Protein AF-A0A8J5RQX4-F1 (afdb_monomer)

Mean predicted aligned error: 8.84 Å

Foldseek 3Di:
DDDPDDDPVVCVVVVHDDDDDQDWDWDQDPVNPDIDTDHDPVVVVVDDDDDDDPDDDADPPGDDDDDDDQDPVNVVVVVD

Secondary structure (DSSP, 8-state):
----PPPHHHHHHHT----PPPPEEEEE-TTSSSEEEEE-GGGGGG--S-----S----TT------S---H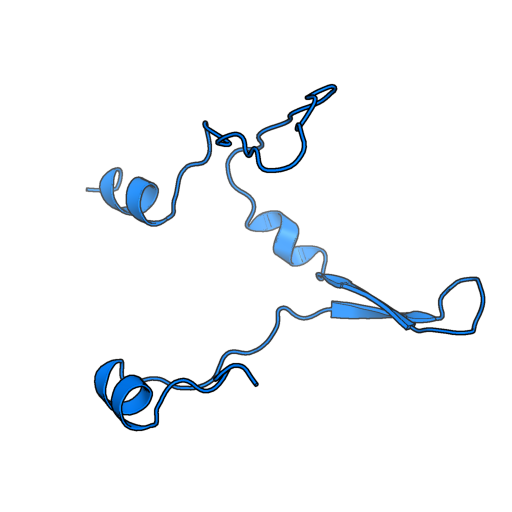HHHHHH--

Nearest PDB structures (foldseek):
  8xt3-assembly1_Lp  TM=2.619E-01  e=1.414E+00  Homo sapiens
  7odt-assembly1_a  TM=2.624E-01  e=2.649E+00  Homo sapiens
  7zd6-assembly1_5  TM=3.487E-01  e=6.115E+00  Ovis aries

InterPro domains:
  IPR013148 Glycosyl hydrolase family 32, N-terminal [PF00251] (2-39)
  IPR050551 Plant Fructan Metabolism Enzymes [PTHR31953] (5-71)

Radius of gyration: 19.08 Å; Cα contacts (8 Å, |Δi|>4): 41; chains: 1; bounding box: 35×37×41 Å

pLDDT: mean 85.89, std 16.34, range [35.72, 98.06]

Solvent-accessible surface area (backbone atoms only — not comparable to full-atom values): 5753 Å² total; per-residue (Å²): 136,84,86,86,67,81,49,72,67,54,30,62,73,72,70,58,78,89,81,81,76,80,63,59,48,74,48,75,33,96,84,67,81,48,75,43,74,41,71,44,74,73,60,63,77,73,63,73,74,87,78,87,86,74,94,75,87,74,54,92,98,56,86,80,87,86,74,85,68,78,47,72,75,58,52,65,61,70,79,105

Organism: Zizania palustris (NCBI:txid103762)

Structure (mmCIF, N/CA/C/O backbone):
data_AF-A0A8J5RQX4-F1
#
_entry.id   AF-A0A8J5RQX4-F1
#
loop_
_atom_site.group_PDB
_atom_site.id
_atom_site.type_symbol
_atom_site.label_atom_id
_atom_site.label_alt_id
_atom_site.label_comp_id
_atom_site.label_asym_id
_atom_site.label_entity_id
_atom_site.label_seq_id
_atom_site.pdbx_PDB_ins_code
_atom_site.Cartn_x
_atom_site.Cartn_y
_atom_site.Cartn_z
_atom_site.occupancy
_atom_site.B_iso_or_equiv
_atom_site.auth_seq_id
_atom_site.auth_comp_id
_atom_site.auth_asym_id
_atom_site.auth_atom_id
_atom_site.pdbx_PDB_model_num
ATOM 1 N N . MET A 1 1 ? 15.171 -19.236 8.348 1.00 35.72 1 MET A N 1
ATOM 2 C CA . MET A 1 1 ? 15.257 -17.992 7.550 1.00 35.72 1 MET A CA 1
ATOM 3 C C . MET A 1 1 ? 14.587 -18.263 6.215 1.00 35.72 1 MET A C 1
ATOM 5 O O . MET A 1 1 ? 14.999 -19.195 5.540 1.00 35.72 1 MET A O 1
ATOM 9 N N . GLY A 1 2 ? 13.472 -17.587 5.929 1.00 48.94 2 GLY A N 1
ATOM 10 C CA . GLY A 1 2 ? 12.578 -17.918 4.814 1.00 48.94 2 GLY A CA 1
ATOM 11 C C . GLY A 1 2 ? 13.144 -17.510 3.454 1.00 48.94 2 GLY A C 1
ATOM 12 O O . GLY A 1 2 ? 13.682 -16.416 3.308 1.00 48.94 2 GLY A O 1
ATOM 13 N N . GLN A 1 3 ? 13.019 -18.408 2.478 1.00 45.44 3 GLN A N 1
ATOM 14 C CA . GLN A 1 3 ? 13.383 -18.191 1.082 1.00 45.44 3 GLN A CA 1
ATOM 15 C C . GLN A 1 3 ? 12.361 -17.232 0.452 1.00 45.44 3 GLN A C 1
ATOM 17 O O . GLN A 1 3 ? 11.237 -17.632 0.176 1.00 45.44 3 GLN A O 1
ATOM 22 N N . TRP A 1 4 ? 12.724 -15.958 0.283 1.00 48.28 4 TRP A N 1
ATOM 23 C CA . TRP A 1 4 ? 11.905 -14.960 -0.428 1.00 48.28 4 TRP A CA 1
ATOM 24 C C . TRP A 1 4 ? 12.375 -14.736 -1.880 1.00 48.28 4 TRP A C 1
ATOM 26 O O . TRP A 1 4 ? 11.936 -13.807 -2.546 1.00 48.28 4 TRP A O 1
ATOM 36 N N . SER A 1 5 ? 13.280 -15.564 -2.403 1.00 61.19 5 SER A N 1
ATOM 37 C CA . SER A 1 5 ? 13.692 -15.465 -3.806 1.00 61.19 5 SER A CA 1
ATOM 38 C C . SER A 1 5 ? 12.969 -16.528 -4.614 1.00 61.19 5 SER A C 1
ATOM 40 O O . SER A 1 5 ? 13.152 -17.715 -4.341 1.00 61.19 5 SER A O 1
A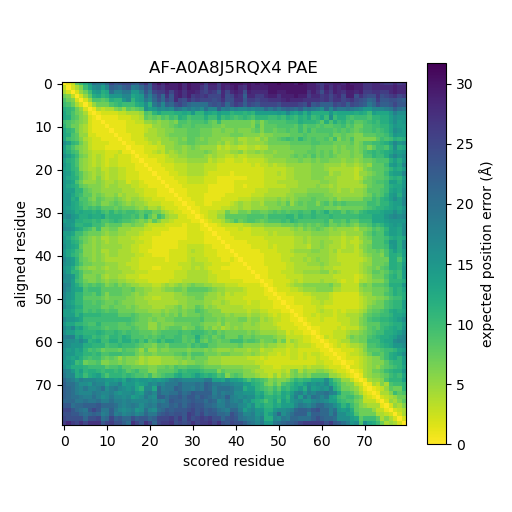TOM 42 N N . ASP A 1 6 ? 12.205 -16.107 -5.624 1.00 64.94 6 ASP A N 1
ATOM 43 C CA . ASP A 1 6 ? 11.931 -16.984 -6.765 1.00 64.94 6 ASP A CA 1
ATOM 44 C C . ASP A 1 6 ? 13.282 -17.486 -7.294 1.00 64.94 6 ASP A C 1
ATOM 46 O O . ASP A 1 6 ? 14.286 -16.757 -7.277 1.00 64.94 6 ASP A O 1
ATOM 50 N N . SER A 1 7 ? 13.346 -18.757 -7.684 1.00 82.38 7 SER A N 1
ATOM 51 C CA . SER A 1 7 ? 14.579 -19.296 -8.245 1.00 82.38 7 SER A CA 1
ATOM 52 C C . SER A 1 7 ? 14.775 -18.749 -9.659 1.00 82.38 7 SER A C 1
ATOM 54 O O . SER A 1 7 ? 13.812 -18.537 -10.396 1.00 82.38 7 SER A O 1
ATOM 56 N N . THR A 1 8 ? 16.025 -18.580 -10.095 1.00 84.69 8 THR A N 1
ATOM 57 C CA . THR A 1 8 ? 16.316 -18.209 -11.491 1.00 84.69 8 THR A CA 1
ATOM 58 C C . THR A 1 8 ? 15.677 -19.191 -12.482 1.00 84.69 8 THR A C 1
ATOM 60 O O . THR A 1 8 ? 15.254 -18.795 -13.564 1.00 84.69 8 THR A O 1
ATOM 63 N N . THR A 1 9 ? 15.550 -20.467 -12.104 1.00 88.88 9 THR A N 1
ATOM 64 C CA . THR A 1 9 ? 14.855 -21.490 -12.894 1.00 88.88 9 THR A CA 1
ATOM 65 C C . THR A 1 9 ? 13.372 -21.159 -13.082 1.00 88.88 9 THR A C 1
ATOM 67 O O . THR A 1 9 ? 12.853 -21.315 -14.188 1.00 88.88 9 THR A O 1
ATOM 70 N N . ASP A 1 10 ? 12.693 -20.680 -12.038 1.00 88.62 10 ASP A N 1
ATOM 71 C CA . ASP A 1 10 ? 11.277 -20.301 -12.102 1.00 88.62 10 ASP A CA 1
ATOM 72 C C . ASP A 1 10 ? 11.068 -19.020 -12.915 1.00 88.62 10 ASP A C 1
ATOM 74 O O . ASP A 1 10 ? 10.137 -18.960 -13.719 1.00 88.62 10 ASP A O 1
ATOM 78 N N . ASP A 1 11 ? 11.969 -18.042 -12.787 1.00 91.19 11 ASP A N 1
ATOM 79 C CA . ASP A 1 11 ? 11.970 -16.821 -13.604 1.00 91.19 11 ASP A CA 1
ATOM 80 C C . ASP A 1 11 ? 12.127 -17.129 -15.100 1.00 91.19 11 ASP A C 1
ATOM 82 O O . ASP A 1 11 ? 11.366 -16.627 -15.933 1.00 91.19 11 ASP A O 1
ATOM 86 N N . VAL A 1 12 ? 13.063 -18.018 -15.447 1.00 91.38 12 VAL A N 1
ATOM 87 C CA . VAL A 1 12 ? 13.252 -18.492 -16.827 1.00 91.38 12 VAL A CA 1
ATOM 88 C C . VAL A 1 12 ? 12.018 -19.252 -17.311 1.00 91.38 12 VAL A C 1
ATOM 90 O O . VAL A 1 12 ? 11.553 -19.020 -18.425 1.00 91.38 12 VAL A O 1
ATOM 93 N N . ARG A 1 13 ? 11.452 -20.131 -16.475 1.00 95.31 13 ARG A N 1
ATOM 94 C CA . ARG A 1 13 ? 10.269 -20.927 -16.826 1.00 95.31 13 ARG A CA 1
ATOM 95 C C . ARG A 1 13 ? 9.033 -20.056 -17.066 1.00 95.31 13 ARG A C 1
ATOM 97 O O . ARG A 1 13 ? 8.274 -20.345 -17.989 1.00 95.31 13 ARG A O 1
ATOM 104 N N . LYS A 1 14 ? 8.797 -19.033 -16.237 1.00 92.06 14 LYS A N 1
ATOM 105 C CA . LYS A 1 14 ? 7.652 -18.117 -16.388 1.00 92.06 14 LYS A CA 1
ATOM 106 C C . LYS A 1 14 ? 7.897 -17.032 -17.445 1.00 92.06 14 LYS A C 1
ATOM 108 O O . LYS A 1 14 ? 6.930 -16.458 -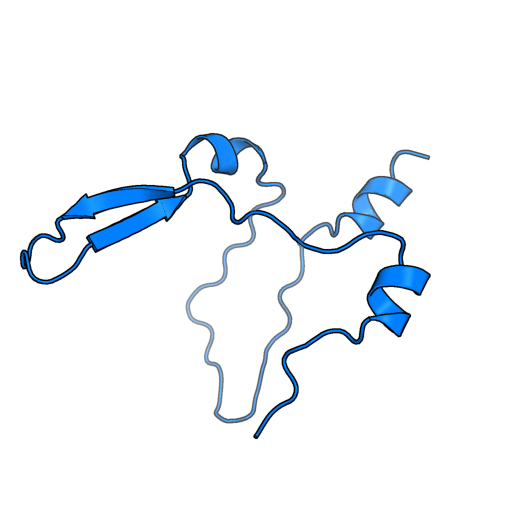17.938 1.00 92.06 14 LYS A O 1
ATOM 113 N N . GLY A 1 15 ? 9.157 -16.787 -17.820 1.00 94.12 15 GLY A N 1
ATOM 114 C CA . GLY A 1 15 ? 9.557 -15.910 -18.927 1.00 94.12 15 GLY A CA 1
ATOM 115 C C . GLY A 1 15 ? 9.601 -14.417 -18.589 1.00 94.12 15 GLY A C 1
ATOM 116 O O . GLY A 1 15 ? 9.701 -13.588 -19.490 1.00 94.12 15 GLY A O 1
ATOM 117 N N . TRP A 1 16 ? 9.511 -14.057 -17.311 1.00 93.38 16 TRP A N 1
ATOM 118 C CA . TRP A 1 16 ? 9.598 -12.677 -16.836 1.00 93.38 16 TRP A CA 1
ATOM 119 C C . TRP A 1 16 ? 10.179 -12.648 -15.423 1.00 93.38 16 TRP A C 1
ATOM 121 O O . TRP A 1 16 ? 10.02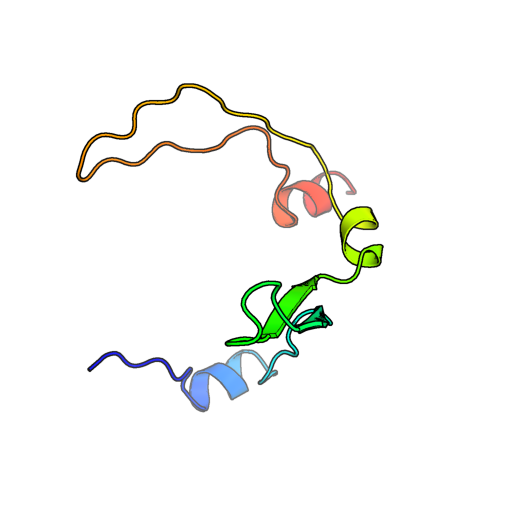6 -13.605 -14.671 1.00 93.38 16 TRP A O 1
ATOM 131 N N . ALA A 1 17 ? 10.823 -11.543 -15.052 1.00 92.31 17 ALA A N 1
ATOM 132 C CA . ALA A 1 17 ? 11.341 -11.315 -13.708 1.00 92.31 17 ALA A CA 1
ATOM 133 C C . ALA A 1 17 ? 11.215 -9.831 -13.347 1.00 92.31 17 ALA A C 1
ATOM 135 O O . ALA A 1 17 ? 11.402 -8.959 -14.196 1.00 92.31 17 ALA A O 1
ATOM 136 N N . GLY A 1 18 ? 10.913 -9.554 -12.079 1.00 88.56 18 GLY A N 1
ATOM 137 C CA . GLY A 1 18 ? 10.724 -8.197 -11.568 1.00 88.56 18 GLY A CA 1
ATOM 138 C C . GLY A 1 18 ? 9.335 -7.608 -11.846 1.00 88.56 18 GLY A C 1
ATOM 139 O O . GLY A 1 18 ? 8.722 -7.830 -12.887 1.00 88.56 18 GLY A O 1
ATOM 140 N N . VAL A 1 19 ? 8.836 -6.831 -10.884 1.00 93.12 19 VAL A N 1
ATOM 141 C CA . VAL A 1 19 ? 7.594 -6.047 -10.976 1.00 93.12 19 VAL A CA 1
ATOM 142 C C . VAL A 1 19 ? 7.865 -4.688 -10.346 1.00 93.12 19 VAL A C 1
ATOM 144 O O . VAL A 1 19 ? 8.589 -4.598 -9.355 1.00 93.12 19 VAL A O 1
ATOM 147 N N . GLN A 1 20 ? 7.287 -3.628 -10.905 1.00 95.25 20 GLN A N 1
ATOM 148 C CA . GLN A 1 20 ? 7.315 -2.311 -10.277 1.00 95.25 20 GLN A CA 1
ATOM 149 C C . GLN A 1 20 ? 6.174 -2.177 -9.269 1.00 95.25 20 GLN A C 1
ATOM 151 O O . GLN A 1 20 ? 5.050 -2.614 -9.517 1.00 95.25 20 GLN A O 1
ATOM 156 N N . ALA A 1 21 ? 6.454 -1.547 -8.131 1.00 95.44 21 ALA A N 1
ATOM 157 C CA . ALA A 1 21 ? 5.401 -1.172 -7.200 1.00 95.44 21 ALA A CA 1
ATOM 158 C C . ALA A 1 21 ? 4.456 -0.144 -7.849 1.00 95.44 21 ALA A C 1
ATOM 160 O O . ALA A 1 21 ? 4.866 0.650 -8.696 1.00 95.44 21 ALA A O 1
ATOM 161 N N . ILE A 1 22 ? 3.193 -0.126 -7.414 1.00 95.94 22 ILE A N 1
ATOM 162 C CA . ILE A 1 22 ? 2.250 0.936 -7.791 1.00 95.94 22 ILE A CA 1
ATOM 163 C C . ILE A 1 22 ? 2.854 2.287 -7.370 1.00 95.94 22 ILE A C 1
ATOM 165 O O . ILE A 1 22 ? 3.282 2.394 -6.215 1.00 95.94 22 ILE A O 1
ATOM 169 N N . PRO A 1 23 ? 2.872 3.312 -8.245 1.00 98.06 23 PRO A N 1
ATOM 170 C CA . PRO A 1 23 ? 3.348 4.643 -7.889 1.00 98.06 23 PRO A CA 1
ATOM 171 C C . PRO A 1 23 ? 2.638 5.192 -6.648 1.00 98.06 23 PRO A C 1
ATOM 173 O O . PRO A 1 23 ? 1.424 5.033 -6.482 1.00 98.06 23 PRO A O 1
ATOM 176 N N . ARG A 1 24 ? 3.395 5.854 -5.768 1.00 98.06 24 ARG A N 1
ATOM 177 C CA . ARG A 1 24 ? 2.883 6.397 -4.505 1.00 98.06 24 ARG A CA 1
ATOM 178 C C . ARG A 1 24 ? 3.152 7.889 -4.413 1.00 98.06 24 ARG A C 1
ATOM 180 O O . ARG A 1 24 ? 4.247 8.347 -4.726 1.00 98.06 24 ARG A O 1
ATOM 187 N N . LYS A 1 25 ? 2.158 8.633 -3.936 1.00 97.75 25 LYS A N 1
ATOM 188 C CA . LYS A 1 25 ? 2.352 9.981 -3.399 1.00 97.75 25 LYS A CA 1
ATOM 189 C C . LYS A 1 25 ? 3.093 9.858 -2.071 1.00 97.75 25 LYS A C 1
ATOM 191 O O 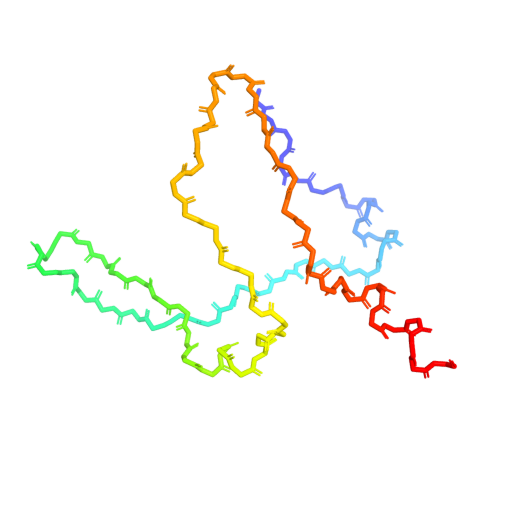. LYS A 1 25 ? 2.789 8.952 -1.296 1.00 97.75 25 LYS A O 1
ATOM 196 N N . ILE A 1 26 ? 4.044 10.756 -1.827 1.00 97.62 26 ILE A N 1
ATOM 197 C CA . ILE A 1 26 ? 4.882 10.768 -0.624 1.00 97.62 26 ILE A CA 1
ATOM 198 C C . ILE A 1 26 ? 4.852 12.167 -0.018 1.00 97.62 26 ILE A C 1
ATOM 200 O O . ILE A 1 26 ? 4.966 13.153 -0.745 1.00 97.62 26 ILE A O 1
ATOM 204 N N . TRP A 1 27 ? 4.690 12.253 1.299 1.00 97.25 27 TRP A N 1
ATOM 205 C CA . TRP A 1 27 ? 4.747 13.507 2.049 1.00 97.25 27 TRP A CA 1
ATOM 206 C C . TRP A 1 27 ? 5.231 13.257 3.479 1.00 97.25 27 TRP A C 1
ATOM 208 O O . TRP A 1 27 ? 5.245 12.119 3.951 1.00 97.25 27 TRP A O 1
ATOM 218 N N . LEU A 1 28 ? 5.654 14.319 4.165 1.00 97.94 28 LEU A N 1
ATOM 219 C CA . LEU A 1 28 ? 6.082 14.246 5.560 1.00 97.94 28 LEU A CA 1
ATOM 220 C C . LEU A 1 28 ? 4.870 14.001 6.468 1.00 97.94 28 LEU A C 1
ATOM 222 O O . LEU A 1 28 ? 3.849 14.678 6.336 1.00 97.94 28 LEU A O 1
ATOM 226 N N . ALA A 1 29 ? 4.973 13.021 7.365 1.00 96.94 29 ALA A N 1
ATOM 227 C CA . ALA A 1 29 ? 3.945 12.747 8.357 1.00 96.94 29 ALA A CA 1
ATOM 228 C C . ALA A 1 29 ? 3.759 13.948 9.303 1.00 96.94 29 ALA A C 1
ATOM 230 O O . ALA A 1 29 ? 4.692 14.731 9.490 1.00 96.94 29 ALA A O 1
ATOM 231 N N . PRO A 1 30 ? 2.580 14.102 9.931 1.00 96.31 30 PRO A N 1
ATOM 232 C CA . PRO A 1 30 ? 2.328 15.213 10.851 1.00 96.31 30 PRO A CA 1
ATOM 233 C C . PRO A 1 30 ? 3.301 15.273 12.038 1.00 96.31 30 PRO A C 1
ATOM 235 O O . PRO A 1 30 ? 3.617 16.360 12.510 1.00 96.31 30 PRO A O 1
ATOM 238 N N . ASP A 1 31 ? 3.792 14.117 12.493 1.00 95.50 31 ASP A N 1
ATOM 239 C CA . ASP A 1 31 ? 4.814 13.993 13.543 1.00 95.50 31 ASP A CA 1
ATOM 240 C C . ASP A 1 31 ? 6.221 14.420 13.081 1.00 95.50 31 ASP A C 1
ATOM 242 O O . ASP A 1 31 ? 7.100 14.641 13.905 1.00 95.50 31 ASP A O 1
ATOM 246 N N . SER A 1 32 ? 6.425 14.603 11.772 1.00 93.81 32 SER A N 1
ATOM 247 C CA . SER A 1 32 ? 7.711 14.898 11.126 1.00 93.81 32 SER A CA 1
ATOM 248 C C . SER A 1 32 ? 8.802 13.836 11.310 1.00 93.81 32 SER A C 1
ATOM 250 O O . SER A 1 32 ? 9.950 14.079 10.944 1.00 93.81 32 SER A O 1
ATOM 252 N N . GLU A 1 33 ? 8.466 12.650 11.814 1.00 97.12 33 GLU A N 1
ATOM 253 C CA . GLU A 1 33 ? 9.438 11.580 12.073 1.00 97.12 33 GLU A CA 1
ATOM 254 C C . GLU A 1 33 ? 9.545 10.598 10.903 1.00 97.12 33 GLU A C 1
ATOM 256 O O . GLU A 1 33 ? 10.527 9.864 10.778 1.00 97.12 33 GLU A O 1
ATOM 261 N N . GLN A 1 34 ? 8.545 10.584 10.019 1.00 97.19 34 GLN A N 1
ATOM 262 C CA . GLN A 1 34 ? 8.449 9.601 8.945 1.00 97.19 34 GLN A CA 1
ATOM 263 C C . GLN A 1 34 ? 7.770 10.141 7.684 1.00 97.19 34 GLN A C 1
ATOM 265 O O . GLN A 1 34 ? 7.073 11.154 7.691 1.00 97.19 34 GLN A O 1
ATOM 270 N N . LEU A 1 35 ? 7.961 9.433 6.570 1.00 97.81 35 LEU A N 1
ATOM 271 C CA . LEU A 1 35 ? 7.252 9.700 5.322 1.00 97.81 35 LEU A CA 1
ATOM 272 C C . LEU A 1 35 ? 5.983 8.854 5.248 1.00 97.81 35 LEU A C 1
ATOM 274 O O . LEU A 1 35 ? 6.032 7.628 5.350 1.00 97.81 35 LEU A O 1
ATOM 278 N N . MET A 1 36 ? 4.854 9.504 4.987 1.00 97.00 36 MET A N 1
ATOM 279 C CA . MET A 1 36 ? 3.624 8.822 4.607 1.00 97.00 36 MET A CA 1
ATOM 280 C C . MET A 1 36 ? 3.64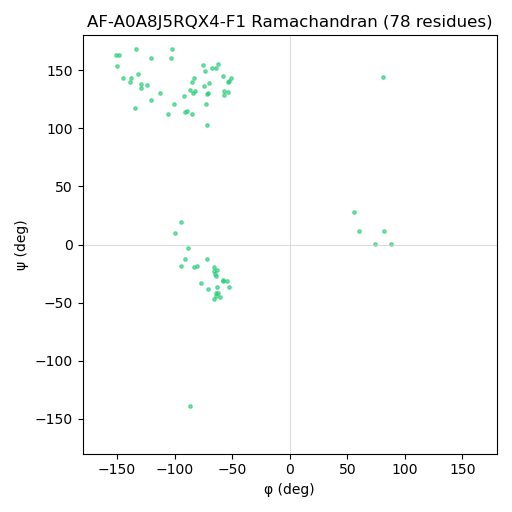3 8.521 3.114 1.00 97.00 36 MET A C 1
ATOM 282 O O . MET A 1 36 ? 4.125 9.318 2.308 1.00 97.00 36 MET A O 1
ATOM 286 N N . GLN A 1 37 ? 3.092 7.367 2.745 1.00 97.81 37 GLN A N 1
ATOM 287 C CA . GLN A 1 37 ? 2.935 6.970 1.353 1.00 97.81 37 GLN A CA 1
ATOM 288 C C . GLN A 1 37 ? 1.500 6.537 1.094 1.00 97.81 37 GLN A C 1
ATOM 290 O O . GLN A 1 37 ? 0.925 5.781 1.876 1.00 97.81 37 GLN A O 1
ATOM 295 N N . TRP A 1 38 ? 0.949 6.949 -0.041 1.00 97.44 38 TRP A N 1
ATOM 296 C CA . TRP A 1 38 ? -0.383 6.537 -0.477 1.00 97.44 38 TRP A CA 1
ATOM 297 C C . TRP A 1 38 ? -0.385 6.246 -1.973 1.00 97.44 38 TRP A C 1
ATOM 299 O O . TRP A 1 38 ? 0.264 6.988 -2.717 1.00 97.44 38 TRP A O 1
ATOM 309 N N . PRO A 1 39 ? -1.077 5.192 -2.446 1.00 97.62 39 PRO A N 1
ATOM 310 C CA . PRO A 1 39 ? -1.245 4.966 -3.876 1.00 97.62 39 PRO A CA 1
ATOM 311 C C . PRO A 1 39 ? -1.771 6.220 -4.582 1.00 97.62 39 PRO A C 1
ATOM 313 O O . PRO A 1 39 ? -2.577 6.970 -4.033 1.00 97.62 39 PRO A O 1
ATOM 316 N N . VAL A 1 40 ? -1.301 6.476 -5.798 1.00 97.88 40 VAL A N 1
ATOM 317 C CA . VAL A 1 40 ? -1.838 7.574 -6.614 1.00 97.88 40 VAL A CA 1
ATOM 318 C C . VAL A 1 40 ? -3.349 7.389 -6.831 1.00 97.88 40 VAL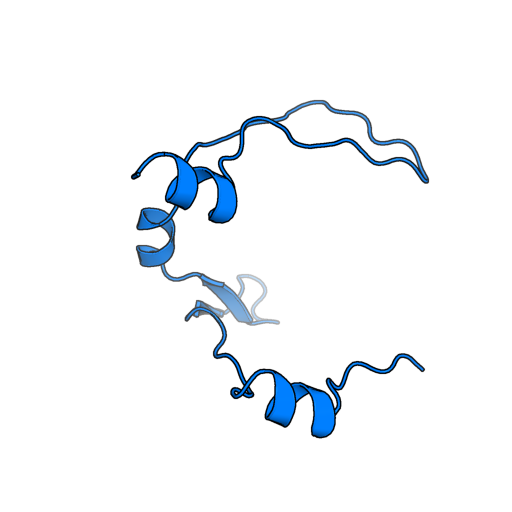 A C 1
ATOM 320 O O . VAL A 1 40 ? -3.831 6.261 -6.922 1.00 97.88 40 VAL A O 1
ATOM 323 N N . ALA A 1 41 ? -4.109 8.484 -6.885 1.00 97.94 41 ALA A N 1
ATOM 324 C CA . ALA A 1 41 ? -5.578 8.431 -6.885 1.00 97.94 41 ALA A CA 1
ATOM 325 C C . ALA A 1 41 ? -6.144 7.761 -8.151 1.00 97.94 41 ALA A C 1
ATOM 327 O O . ALA A 1 41 ? -7.242 7.219 -8.150 1.00 97.94 41 ALA A O 1
ATOM 328 N N . GLU A 1 42 ? -5.361 7.749 -9.221 1.00 97.25 42 GLU A N 1
ATOM 329 C CA . GLU A 1 42 ? -5.634 7.120 -10.501 1.00 97.25 42 GLU A CA 1
ATOM 330 C C . GLU A 1 42 ? -5.898 5.614 -10.354 1.00 97.25 42 GLU A C 1
ATOM 332 O O . GLU A 1 42 ? -6.708 5.064 -11.102 1.00 97.25 42 GLU A O 1
ATOM 337 N N . ILE A 1 43 ? -5.292 4.951 -9.356 1.00 96.25 43 ILE A N 1
ATOM 338 C CA . ILE A 1 43 ? -5.514 3.520 -9.099 1.00 96.25 43 ILE A CA 1
ATOM 339 C C . ILE A 1 43 ? -6.959 3.218 -8.684 1.00 96.25 43 ILE A C 1
ATOM 341 O O . ILE A 1 43 ? -7.448 2.112 -8.908 1.00 96.25 43 ILE A O 1
ATOM 345 N N . GLU A 1 44 ? -7.662 4.197 -8.110 1.00 95.69 44 GLU A N 1
ATOM 346 C CA . GLU A 1 44 ? -9.043 4.039 -7.655 1.00 95.69 44 GLU A CA 1
ATOM 347 C C . GLU A 1 44 ? -9.991 3.748 -8.829 1.00 95.69 44 GLU A C 1
ATOM 349 O O . GLU A 1 44 ? -10.978 3.035 -8.660 1.00 95.69 44 GLU A O 1
ATOM 354 N N . SER A 1 45 ? -9.648 4.205 -10.041 1.00 95.00 45 SER A N 1
ATOM 355 C CA . SER A 1 45 ? -10.411 3.929 -11.269 1.00 95.00 45 SER A CA 1
ATOM 356 C C . SER A 1 45 ? -10.414 2.452 -11.682 1.00 95.00 45 SER A C 1
ATOM 358 O O . SER A 1 45 ? -11.284 2.028 -12.438 1.00 95.00 45 SER A O 1
ATOM 360 N N . LEU A 1 46 ? -9.463 1.657 -11.179 1.00 93.31 46 LEU A N 1
ATOM 361 C CA . LEU A 1 46 ? -9.344 0.232 -11.495 1.00 93.31 46 LEU A CA 1
ATOM 362 C C . LEU A 1 46 ? -10.167 -0.660 -10.555 1.00 93.31 46 LEU A C 1
ATOM 364 O O . LEU A 1 46 ? -10.176 -1.883 -10.719 1.00 93.31 46 LEU A O 1
ATOM 368 N N . ARG A 1 47 ? -10.834 -0.092 -9.542 1.00 91.06 47 ARG A N 1
ATOM 369 C CA . ARG A 1 47 ? -11.631 -0.878 -8.595 1.00 91.06 47 ARG A CA 1
ATOM 370 C C . ARG A 1 47 ? -12.901 -1.403 -9.265 1.00 91.06 47 ARG A C 1
ATOM 372 O O . ARG A 1 47 ? -13.648 -0.658 -9.886 1.00 91.06 47 ARG A O 1
ATOM 379 N N . GLY A 1 48 ? -13.136 -2.706 -9.113 1.00 87.88 48 GLY A N 1
ATOM 380 C CA . GLY A 1 48 ? -14.375 -3.368 -9.523 1.00 87.88 48 GLY A CA 1
ATOM 381 C C . GLY A 1 48 ? -15.445 -3.314 -8.429 1.00 87.88 48 GLY A C 1
ATOM 382 O O . GLY A 1 48 ? -15.606 -2.311 -7.739 1.00 87.88 48 GLY A O 1
ATOM 383 N N . ASN A 1 49 ? -16.165 -4.423 -8.245 1.00 89.19 49 ASN A N 1
ATOM 384 C CA . ASN A 1 49 ? -17.221 -4.532 -7.236 1.00 89.19 49 ASN A CA 1
ATOM 385 C C . ASN A 1 49 ? -16.699 -4.228 -5.826 1.00 89.19 49 ASN A C 1
ATOM 387 O O . ASN A 1 49 ? -15.735 -4.838 -5.361 1.00 89.19 49 ASN A O 1
ATOM 391 N N . HIS A 1 50 ? -17.390 -3.327 -5.135 1.00 90.25 50 HIS A N 1
ATOM 392 C CA . HIS A 1 50 ? -17.124 -3.009 -3.742 1.00 90.25 50 HIS A CA 1
ATOM 393 C C . HIS A 1 50 ? -17.835 -4.007 -2.820 1.00 90.25 50 HIS A C 1
ATOM 395 O O . HIS A 1 50 ? -19.033 -4.248 -2.961 1.00 90.25 50 HIS A O 1
ATOM 401 N N . VAL A 1 51 ? -17.098 -4.562 -1.859 1.00 92.56 51 VAL A N 1
ATOM 402 C CA . VAL A 1 51 ? -17.629 -5.422 -0.797 1.00 92.56 51 VAL A CA 1
ATOM 403 C C . VAL A 1 51 ? -17.301 -4.758 0.534 1.00 92.56 51 VAL A C 1
ATOM 405 O O . VAL A 1 51 ? -16.137 -4.480 0.808 1.00 92.56 51 VAL A O 1
ATOM 408 N N . ASN A 1 52 ? -18.326 -4.507 1.348 1.00 94.38 52 ASN A N 1
ATOM 409 C CA . ASN A 1 52 ? -18.187 -3.891 2.664 1.00 94.38 52 ASN A CA 1
ATOM 410 C C . ASN A 1 52 ? -18.544 -4.900 3.762 1.00 94.38 52 ASN A C 1
ATOM 412 O O . ASN A 1 52 ? -19.597 -5.534 3.692 1.00 94.38 52 ASN A O 1
ATOM 416 N N . ILE A 1 53 ? -17.680 -5.044 4.766 1.00 94.12 53 ILE A N 1
ATOM 417 C CA . ILE A 1 53 ? -17.852 -5.977 5.885 1.00 94.12 53 ILE A CA 1
ATOM 418 C C . ILE A 1 53 ? -17.521 -5.227 7.170 1.00 94.12 53 ILE A C 1
ATOM 420 O O . ILE A 1 53 ? -16.384 -4.806 7.366 1.00 94.12 53 ILE A O 1
ATOM 424 N N . THR A 1 54 ? -18.506 -5.089 8.052 1.00 95.56 54 THR A N 1
ATOM 425 C CA . THR A 1 54 ? -18.357 -4.438 9.359 1.00 95.56 54 THR A CA 1
ATOM 426 C C . THR A 1 54 ? -18.711 -5.413 10.481 1.00 95.56 54 THR A C 1
ATOM 428 O O . THR A 1 54 ? -19.347 -6.441 10.246 1.00 95.56 54 THR A O 1
ATOM 431 N N . ASP A 1 55 ? -18.244 -5.120 11.698 1.00 94.88 55 ASP A N 1
ATOM 432 C CA . ASP A 1 55 ? -18.632 -5.813 12.941 1.00 94.88 55 ASP A CA 1
ATOM 433 C C . ASP A 1 55 ? -18.416 -7.339 12.947 1.00 94.88 55 ASP A C 1
ATOM 435 O O . ASP A 1 55 ? -19.094 -8.099 13.643 1.00 94.88 55 ASP A O 1
ATOM 439 N N . ARG A 1 56 ? -17.436 -7.821 12.172 1.00 92.94 56 ARG A N 1
ATOM 440 C CA . ARG A 1 56 ? -17.111 -9.246 12.079 1.00 92.94 56 ARG A CA 1
ATOM 441 C C . ARG A 1 56 ? -16.044 -9.641 13.099 1.00 92.94 56 ARG A C 1
ATOM 443 O O . ARG A 1 56 ? -14.882 -9.269 12.968 1.00 92.94 56 ARG A O 1
ATOM 450 N N . LEU A 1 57 ? -16.412 -10.477 14.071 1.00 95.19 57 LEU A N 1
ATOM 451 C CA . LEU A 1 57 ? -15.452 -11.078 15.002 1.00 95.19 57 LEU A CA 1
ATOM 452 C C . LEU A 1 57 ? -14.608 -12.159 14.305 1.00 95.19 57 LEU A C 1
ATOM 454 O O . LEU A 1 57 ? -15.146 -13.173 13.853 1.00 95.19 57 LEU A O 1
ATOM 458 N N . VAL A 1 58 ? -13.285 -11.979 14.291 1.00 95.38 58 VAL A N 1
ATOM 459 C CA . VAL A 1 58 ? -12.312 -12.997 13.863 1.00 95.38 58 VAL A CA 1
ATOM 460 C C . VAL A 1 58 ? -11.623 -13.560 15.101 1.00 95.38 58 VAL A C 1
ATOM 462 O O . VAL A 1 58 ? -10.903 -12.852 15.799 1.00 95.38 58 VAL A O 1
ATOM 465 N N . LYS A 1 59 ? -11.874 -14.834 15.411 1.00 95.94 59 LYS A N 1
ATOM 466 C CA . LYS A 1 59 ? -11.257 -15.503 16.566 1.00 95.94 59 LYS A CA 1
ATOM 467 C C . LYS A 1 59 ? -9.797 -15.852 16.264 1.00 95.94 59 LYS A C 1
ATOM 469 O O . LYS A 1 59 ? -9.436 -16.066 15.105 1.00 95.94 59 LYS A O 1
ATOM 474 N N . GLY A 1 60 ? -8.975 -15.970 17.305 1.00 97.38 60 GLY A N 1
ATOM 475 C CA . GLY A 1 60 ? -7.586 -16.415 17.165 1.00 97.38 60 GLY A CA 1
ATOM 476 C C . GLY A 1 60 ? -7.492 -17.745 16.408 1.00 97.38 60 GLY A C 1
ATOM 477 O O . GLY A 1 60 ? -8.246 -18.674 16.691 1.00 97.38 60 GLY A O 1
ATOM 478 N N . GLY A 1 61 ? -6.607 -17.809 15.412 1.00 96.44 61 GLY A N 1
ATOM 479 C CA . GLY A 1 61 ? -6.420 -18.989 14.557 1.00 96.44 61 GLY A CA 1
ATOM 480 C C . GLY A 1 61 ? -7.520 -19.232 13.516 1.00 96.44 61 GLY A C 1
ATOM 481 O O . GLY A 1 61 ? -7.428 -20.197 12.764 1.00 96.44 61 GLY A O 1
ATOM 482 N N . SER A 1 62 ? -8.546 -18.379 13.446 1.00 96.38 62 SER A N 1
ATOM 483 C CA . SER A 1 62 ? -9.603 -18.467 12.434 1.00 96.38 62 SER A CA 1
ATOM 484 C C . SER A 1 62 ? -9.424 -17.428 11.328 1.00 96.38 62 SER A C 1
ATOM 486 O O . SER A 1 62 ? -8.747 -16.416 11.501 1.00 96.38 62 SER A O 1
ATOM 488 N N . TYR A 1 63 ? -10.069 -17.675 10.194 1.00 94.06 63 TYR A N 1
ATOM 489 C CA . TYR A 1 63 ? -10.233 -16.731 9.095 1.00 94.06 63 TYR A CA 1
ATOM 490 C C . TYR A 1 63 ? -11.699 -16.753 8.650 1.00 94.06 63 TYR A C 1
ATOM 492 O O . TYR A 1 63 ? -12.467 -17.634 9.044 1.00 94.06 63 TYR A O 1
ATOM 500 N N . PHE A 1 64 ? -12.102 -15.790 7.830 1.00 93.31 64 PHE A N 1
ATOM 501 C CA . PHE A 1 64 ? -13.373 -15.851 7.119 1.00 93.31 64 PHE A CA 1
ATOM 502 C C . PHE A 1 64 ? -13.140 -15.509 5.650 1.00 93.31 64 PHE A C 1
ATOM 504 O O . PHE A 1 64 ? -12.257 -14.720 5.319 1.00 93.31 64 PHE A O 1
ATOM 511 N N . GLU A 1 65 ? -13.916 -16.130 4.771 1.00 92.00 65 GLU A N 1
ATOM 512 C CA . GLU A 1 65 ? -13.836 -15.893 3.335 1.00 92.00 65 GLU A CA 1
ATOM 513 C C . GLU A 1 65 ? -14.626 -14.635 2.953 1.00 92.00 65 GLU A C 1
ATOM 515 O O . GLU A 1 65 ? -15.779 -14.462 3.357 1.00 92.00 65 GLU A O 1
ATOM 520 N N . VAL A 1 66 ? -14.005 -13.756 2.163 1.00 91.19 66 VAL A N 1
ATOM 521 C CA . VAL A 1 66 ? -14.676 -12.606 1.547 1.00 91.19 66 VAL A CA 1
ATOM 522 C C . VAL A 1 66 ? -15.242 -13.048 0.201 1.00 91.19 66 VAL A C 1
ATOM 524 O O . VAL A 1 66 ? -14.493 -13.366 -0.719 1.00 91.19 66 VAL A O 1
ATOM 527 N N . THR A 1 67 ? -16.567 -13.048 0.079 1.00 88.88 67 THR A N 1
ATOM 528 C CA . THR A 1 67 ? -17.280 -13.402 -1.158 1.00 88.88 67 THR A CA 1
ATOM 529 C C . THR A 1 67 ? -17.777 -12.148 -1.890 1.00 88.88 67 THR A C 1
ATOM 531 O O . THR A 1 67 ? -17.728 -11.042 -1.356 1.00 88.88 67 THR A O 1
ATOM 534 N N . GLY A 1 68 ? -18.231 -12.291 -3.140 1.00 84.44 68 GLY A N 1
ATOM 535 C CA . GLY A 1 68 ? -18.791 -11.178 -3.928 1.00 84.44 68 GLY A CA 1
ATOM 536 C C . GLY A 1 68 ? -17.774 -10.361 -4.739 1.00 84.44 68 GLY A C 1
ATOM 537 O O . GLY A 1 68 ? -18.158 -9.441 -5.464 1.00 84.44 68 GLY A O 1
ATOM 538 N N . LEU A 1 69 ? -16.490 -10.722 -4.684 1.00 84.19 69 LEU A N 1
ATOM 539 C CA . LEU A 1 69 ? -15.458 -10.174 -5.563 1.00 84.19 69 LEU A CA 1
ATOM 540 C C . LEU A 1 69 ? -15.404 -10.970 -6.870 1.00 84.19 69 LEU A C 1
ATOM 542 O O . LEU A 1 69 ? -15.362 -12.199 -6.859 1.00 84.19 69 LEU A O 1
ATOM 546 N N . THR A 1 70 ? -15.374 -10.270 -8.005 1.00 74.12 70 THR A N 1
ATOM 547 C CA . THR A 1 70 ? -15.103 -10.916 -9.295 1.00 74.12 70 THR A CA 1
ATOM 548 C C . THR A 1 70 ? -13.592 -11.006 -9.453 1.00 74.12 70 THR A C 1
ATOM 550 O O . TH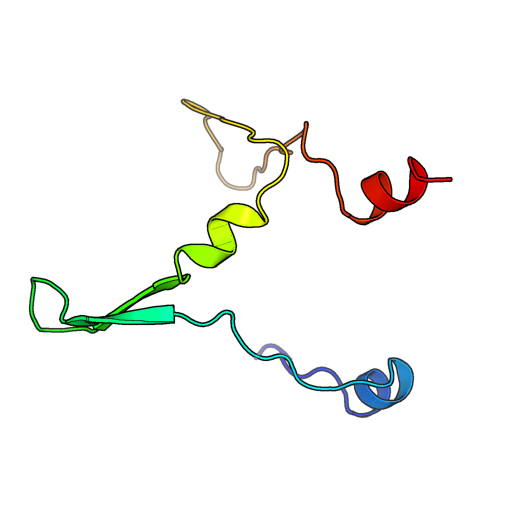R A 1 70 ? -12.924 -9.983 -9.587 1.00 74.12 70 THR A O 1
ATOM 553 N N . THR A 1 71 ? -13.031 -12.212 -9.425 1.00 71.06 71 THR A N 1
ATOM 554 C CA . THR A 1 71 ? -11.605 -12.384 -9.736 1.00 71.06 71 THR A CA 1
ATOM 555 C C . THR A 1 71 ? -11.349 -12.076 -11.218 1.00 71.06 71 THR A C 1
ATOM 557 O O . THR A 1 71 ? -12.230 -12.317 -12.050 1.00 71.06 71 THR A O 1
ATOM 560 N N . PRO A 1 72 ? -10.145 -11.612 -11.603 1.00 65.75 72 PRO A N 1
ATOM 561 C CA . PRO A 1 72 ? -9.795 -11.427 -13.015 1.00 65.75 72 PRO A CA 1
ATOM 562 C C . PRO A 1 72 ? -10.043 -12.690 -13.859 1.00 65.75 72 PRO A C 1
ATOM 564 O O . PRO A 1 72 ? -10.535 -12.608 -14.984 1.00 65.75 72 PRO A O 1
ATOM 567 N N . ALA A 1 73 ? -9.800 -13.872 -13.278 1.00 60.41 73 ALA A N 1
ATOM 568 C CA . ALA A 1 73 ? -10.078 -15.168 -13.897 1.00 60.41 73 ALA A CA 1
ATOM 569 C C . ALA A 1 73 ? -11.578 -15.406 -14.167 1.00 60.41 73 ALA A C 1
ATOM 571 O O . ALA A 1 73 ? -11.945 -15.990 -15.186 1.00 60.41 73 ALA A O 1
ATOM 572 N N . GLN A 1 74 ? -12.462 -14.937 -13.283 1.00 58.75 74 GLN A N 1
ATOM 573 C CA . GLN A 1 74 ? -13.914 -15.007 -13.473 1.00 58.75 74 GLN A CA 1
ATOM 574 C C . GLN A 1 74 ? -14.419 -13.943 -14.459 1.00 58.75 74 GLN A C 1
ATOM 576 O O . GLN A 1 74 ? -15.357 -14.218 -15.205 1.00 58.75 74 GLN A O 1
ATOM 581 N N . ALA A 1 75 ? -13.790 -12.764 -14.512 1.00 57.25 75 ALA A N 1
ATOM 582 C CA . ALA A 1 75 ? -14.138 -11.702 -15.459 1.00 57.25 75 ALA A CA 1
ATOM 583 C C . ALA A 1 75 ? -13.842 -12.110 -16.915 1.00 57.25 75 ALA A C 1
ATOM 585 O O . ALA A 1 75 ? -14.722 -12.010 -17.768 1.00 57.25 75 ALA A O 1
ATOM 586 N N . ALA A 1 76 ? -12.656 -12.671 -17.179 1.00 53.66 76 ALA A N 1
ATOM 587 C CA . ALA A 1 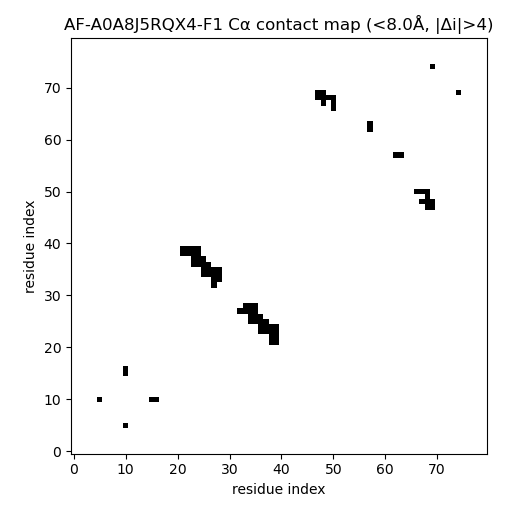76 ? -12.242 -13.117 -18.516 1.00 53.66 76 ALA A CA 1
ATOM 588 C C . ALA A 1 76 ? -13.106 -14.259 -19.093 1.00 53.66 76 ALA A C 1
ATOM 590 O O . ALA A 1 76 ? -13.152 -14.465 -20.305 1.00 53.66 76 ALA A O 1
ATOM 591 N N . ARG A 1 77 ? -13.803 -15.012 -18.230 1.00 53.41 77 ARG A N 1
ATOM 592 C CA . ARG A 1 77 ? -14.694 -16.113 -18.624 1.00 53.41 77 ARG A CA 1
ATOM 593 C C . ARG A 1 77 ? -16.096 -15.642 -19.033 1.00 53.41 77 ARG A C 1
ATOM 595 O O . ARG A 1 77 ? -16.789 -16.395 -19.702 1.00 53.41 77 ARG A O 1
ATOM 602 N N . ARG A 1 78 ? -16.518 -14.431 -18.640 1.00 55.72 78 ARG A N 1
ATOM 603 C CA . ARG A 1 78 ? -17.839 -13.856 -18.986 1.00 55.72 78 ARG A CA 1
ATOM 604 C C . ARG A 1 78 ? -17.827 -13.038 -20.280 1.00 55.72 78 ARG A C 1
ATOM 606 O O . ARG A 1 78 ? -18.888 -12.697 -20.782 1.00 55.72 78 ARG A O 1
ATOM 613 N N . SER A 1 79 ? -16.644 -12.715 -20.797 1.00 55.16 79 SER A N 1
ATOM 614 C CA . SER A 1 79 ? -16.436 -12.020 -22.073 1.00 55.16 79 SER A CA 1
ATOM 615 C C . SER A 1 79 ? -16.185 -12.979 -23.250 1.00 55.16 79 SER A C 1
ATOM 617 O O . SER A 1 79 ? -15.602 -12.568 -24.251 1.00 55.16 79 SER A O 1
ATOM 619 N N . ARG A 1 80 ? -16.563 -14.256 -23.111 1.00 46.94 80 ARG A N 1
ATOM 620 C CA . ARG A 1 80 ? -16.579 -15.271 -24.173 1.00 46.94 80 ARG A CA 1
ATOM 621 C C . ARG A 1 80 ? -17.987 -15.810 -24.350 1.00 46.94 80 ARG A C 1
ATOM 623 O O . ARG A 1 80 ? -18.672 -15.949 -23.313 1.00 46.94 80 ARG A O 1
#

Sequence (80 aa):
MGQWSDSTTDDVRKGWAGVQAIPRKIWLAPDSEQLMQWPVAEIESLRGNHVNITDRLVKGGSYFEVTGLTTPAQAARRSR